Protein AF-A0A318NAN9-F1 (afdb_monomer)

Structure (mmCIF, N/CA/C/O backbone):
data_AF-A0A318NAN9-F1
#
_entry.id   AF-A0A318NAN9-F1
#
loop_
_atom_site.group_PDB
_atom_site.id
_atom_site.type_symbol
_atom_site.label_atom_id
_atom_site.label_alt_id
_atom_site.label_comp_id
_atom_site.label_asym_id
_atom_site.label_entity_id
_atom_site.label_seq_id
_atom_site.pdbx_PDB_ins_code
_atom_site.Cartn_x
_atom_site.Cartn_y
_atom_site.Cartn_z
_atom_site.occupancy
_atom_site.B_iso_or_equiv
_atom_site.auth_seq_id
_atom_site.auth_comp_id
_atom_site.auth_asym_id
_atom_site.auth_atom_id
_atom_site.pdbx_PDB_model_num
ATOM 1 N N . LEU A 1 1 ? 12.088 -2.663 -21.112 1.00 74.44 1 LEU A N 1
ATOM 2 C CA . LEU A 1 1 ? 11.585 -3.706 -20.186 1.00 74.44 1 LEU A CA 1
ATOM 3 C C . LEU A 1 1 ? 11.687 -5.114 -20.762 1.00 74.44 1 LEU A C 1
ATOM 5 O O . LEU A 1 1 ? 12.022 -6.010 -20.005 1.00 74.44 1 LEU A O 1
ATOM 9 N N . ASP A 1 2 ? 11.459 -5.331 -22.060 1.00 82.06 2 ASP A N 1
ATOM 10 C CA . ASP A 1 2 ? 11.344 -6.696 -22.603 1.00 82.06 2 ASP A CA 1
ATOM 11 C C . ASP A 1 2 ? 12.566 -7.594 -22.383 1.00 82.06 2 ASP A C 1
ATOM 13 O O . ASP A 1 2 ? 12.403 -8.734 -21.970 1.00 82.06 2 ASP A O 1
ATOM 17 N N . ALA A 1 3 ? 13.791 -7.081 -22.523 1.00 88.56 3 ALA A N 1
ATOM 18 C CA . ALA A 1 3 ? 14.996 -7.865 -22.226 1.00 88.56 3 ALA A CA 1
ATOM 19 C C . ALA A 1 3 ? 15.120 -8.295 -20.745 1.00 88.56 3 ALA A C 1
ATOM 21 O O . ALA A 1 3 ? 15.855 -9.231 -20.438 1.00 88.56 3 ALA A O 1
ATOM 22 N N . LEU A 1 4 ? 14.423 -7.619 -19.825 1.00 91.31 4 LEU A N 1
ATOM 23 C CA . LEU A 1 4 ? 14.410 -7.936 -18.391 1.00 91.31 4 LEU A CA 1
ATOM 24 C C . LEU A 1 4 ? 13.341 -8.980 -18.041 1.00 91.31 4 LEU A C 1
ATOM 26 O O . LEU A 1 4 ? 13.486 -9.697 -17.058 1.00 91.31 4 LEU A O 1
ATOM 30 N N . LYS A 1 5 ? 12.298 -9.131 -18.868 1.00 92.25 5 LYS A N 1
ATOM 31 C CA . LYS A 1 5 ? 11.204 -10.089 -18.629 1.00 92.25 5 LYS A CA 1
ATOM 32 C C . LYS A 1 5 ? 11.642 -11.555 -18.689 1.00 92.25 5 LYS A C 1
ATOM 34 O O . LYS A 1 5 ? 10.944 -12.405 -18.147 1.00 92.25 5 LYS A O 1
ATOM 39 N N . TYR A 1 6 ? 12.784 -11.841 -19.318 1.00 94.75 6 TYR A N 1
ATOM 40 C CA . TYR A 1 6 ? 13.288 -13.202 -19.551 1.00 94.75 6 TYR A CA 1
ATOM 41 C C . TYR A 1 6 ? 14.508 -13.578 -18.696 1.00 94.75 6 TYR A C 1
ATOM 43 O O . TYR A 1 6 ? 14.973 -14.713 -18.762 1.00 94.75 6 TYR A O 1
ATOM 51 N N . LYS A 1 7 ? 15.051 -12.646 -17.903 1.00 95.38 7 LYS A N 1
ATOM 52 C CA . LYS A 1 7 ? 16.208 -12.900 -17.033 1.00 95.38 7 LYS A CA 1
ATOM 53 C C . LYS A 1 7 ? 15.737 -13.329 -15.644 1.00 95.38 7 LYS A C 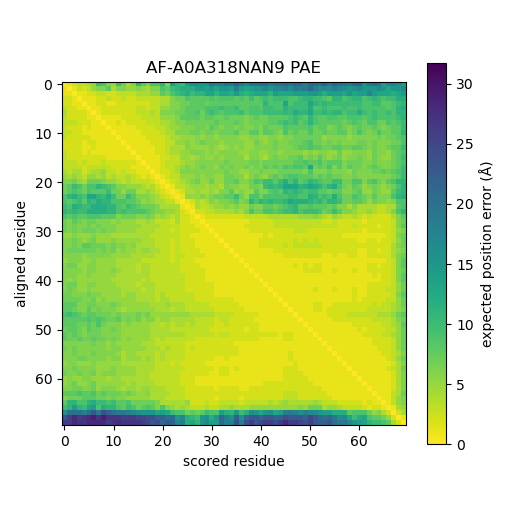1
ATOM 55 O O . LYS A 1 7 ? 15.017 -12.537 -15.037 1.00 95.38 7 LYS A O 1
ATOM 60 N N . PRO A 1 8 ? 16.143 -14.490 -15.098 1.00 95.69 8 PRO A N 1
ATOM 61 C CA . PRO A 1 8 ? 15.636 -14.982 -13.814 1.00 95.69 8 PRO A CA 1
ATOM 62 C C . PRO A 1 8 ? 15.718 -13.964 -12.669 1.00 95.69 8 PRO A C 1
ATOM 64 O O . PRO A 1 8 ? 14.789 -13.877 -11.870 1.00 95.69 8 PRO A O 1
ATOM 67 N N . GLU A 1 9 ? 16.769 -13.138 -12.625 1.00 96.31 9 GLU A N 1
ATOM 68 C CA . GLU A 1 9 ? 16.973 -12.167 -11.540 1.00 96.31 9 GLU A CA 1
ATOM 69 C C . GLU A 1 9 ? 16.026 -10.958 -11.619 1.00 96.31 9 GLU A C 1
ATOM 71 O O . GLU A 1 9 ? 15.817 -10.271 -10.623 1.00 96.31 9 GLU A O 1
ATOM 76 N N . THR A 1 10 ? 15.463 -10.669 -12.798 1.00 94.94 10 THR A N 1
ATOM 77 C CA . THR A 1 10 ? 14.649 -9.458 -13.039 1.00 94.94 10 THR A CA 1
ATOM 78 C C . THR A 1 10 ? 13.256 -9.747 -13.592 1.00 94.94 10 THR A C 1
ATOM 80 O O . THR A 1 10 ? 12.403 -8.860 -13.583 1.00 94.94 10 THR A O 1
ATOM 83 N N . ALA A 1 11 ? 12.990 -10.987 -14.007 1.00 95.19 11 ALA A N 1
ATOM 84 C CA . ALA A 1 11 ? 11.760 -11.393 -14.669 1.00 95.19 11 ALA A CA 1
ATOM 85 C C . ALA A 1 11 ? 10.531 -11.159 -13.791 1.00 95.19 11 ALA A C 1
ATOM 87 O O . ALA A 1 11 ? 9.556 -10.590 -14.271 1.00 95.19 11 ALA A O 1
ATOM 88 N N . ALA A 1 12 ? 10.564 -11.545 -12.512 1.00 93.75 12 ALA A N 1
ATOM 89 C CA . ALA A 1 12 ? 9.410 -11.387 -11.623 1.00 93.75 12 ALA A CA 1
ATOM 90 C C . ALA A 1 12 ? 8.969 -9.916 -11.518 1.00 93.75 12 ALA A C 1
ATOM 92 O O . ALA A 1 12 ? 7.812 -9.592 -11.769 1.00 93.75 12 ALA A O 1
ATOM 93 N N . ALA A 1 13 ? 9.914 -9.013 -11.241 1.00 92.25 13 ALA A N 1
ATOM 94 C CA . ALA A 1 13 ? 9.634 -7.583 -11.173 1.00 92.25 13 ALA A CA 1
ATOM 95 C C . ALA A 1 13 ? 9.213 -7.015 -12.541 1.00 92.25 13 ALA A C 1
ATOM 97 O O . ALA A 1 13 ? 8.203 -6.326 -12.636 1.00 92.25 13 ALA A O 1
ATOM 98 N N . ALA A 1 14 ? 9.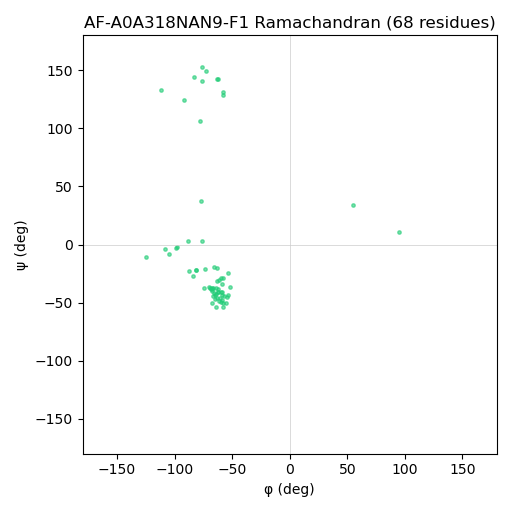942 -7.333 -13.616 1.00 93.69 14 ALA A N 1
ATOM 99 C CA . ALA A 1 14 ? 9.676 -6.808 -14.957 1.00 93.69 14 ALA A CA 1
ATOM 100 C C . ALA A 1 14 ? 8.312 -7.237 -15.525 1.00 93.69 14 ALA A C 1
ATOM 102 O O . ALA A 1 14 ? 7.711 -6.486 -16.296 1.00 93.69 14 ALA A O 1
ATOM 103 N N . ASN A 1 15 ? 7.831 -8.425 -15.153 1.00 93.75 15 ASN A N 1
ATOM 104 C CA . ASN A 1 15 ? 6.515 -8.918 -15.552 1.00 93.75 15 ASN A CA 1
ATOM 105 C C . ASN A 1 15 ? 5.378 -8.358 -14.685 1.00 93.75 15 ASN A C 1
ATOM 107 O O . ASN A 1 15 ? 4.260 -8.305 -15.175 1.00 93.75 15 ASN A O 1
ATOM 111 N N . ALA A 1 16 ? 5.649 -7.893 -13.461 1.00 92.56 16 ALA A N 1
ATOM 112 C CA . ALA A 1 16 ? 4.648 -7.254 -12.600 1.00 92.56 16 ALA A CA 1
ATOM 113 C C . ALA A 1 16 ? 4.414 -5.765 -12.928 1.00 92.56 16 ALA A C 1
ATOM 115 O O . ALA A 1 16 ? 3.368 -5.219 -12.597 1.00 92.56 16 ALA A O 1
ATOM 116 N N . VAL A 1 17 ? 5.375 -5.097 -13.584 1.00 90.81 17 VAL A N 1
ATOM 117 C CA . VAL A 1 17 ? 5.298 -3.658 -13.919 1.00 90.81 17 VAL A CA 1
ATOM 118 C C . VAL A 1 17 ? 4.023 -3.250 -14.673 1.00 90.81 17 VAL A C 1
ATOM 120 O O . VAL A 1 17 ? 3.475 -2.211 -14.317 1.00 90.81 17 VAL A O 1
ATOM 123 N N . PRO A 1 18 ? 3.531 -3.991 -15.688 1.00 90.31 18 PRO A N 1
ATOM 124 C CA . PRO A 1 18 ? 2.311 -3.611 -16.405 1.00 90.31 18 PRO A CA 1
ATOM 125 C C . PRO A 1 18 ? 1.065 -3.519 -15.515 1.00 90.31 18 PRO A C 1
ATOM 127 O O . PRO A 1 18 ? 0.180 -2.721 -15.809 1.00 90.31 18 PRO A O 1
ATOM 130 N N . ASP A 1 19 ? 1.026 -4.296 -14.431 1.00 91.31 19 ASP A N 1
ATOM 131 C CA . ASP A 1 19 ? -0.090 -4.344 -13.480 1.00 91.31 19 ASP A CA 1
ATOM 132 C C . ASP A 1 19 ? 0.157 -3.466 -12.240 1.00 91.31 19 ASP A C 1
ATOM 134 O O . ASP A 1 19 ? -0.689 -3.370 -11.350 1.00 91.31 19 ASP A O 1
ATOM 138 N N . ALA A 1 20 ? 1.326 -2.827 -12.152 1.00 88.62 20 ALA A N 1
ATOM 139 C CA . ALA A 1 20 ? 1.699 -1.991 -11.025 1.00 88.62 20 ALA A CA 1
ATOM 140 C C . ALA A 1 20 ? 1.131 -0.575 -11.165 1.00 88.62 20 ALA A C 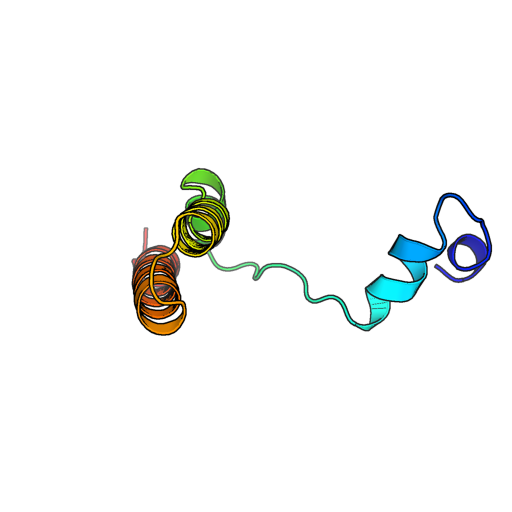1
ATOM 142 O O . ALA A 1 20 ? 1.122 0.016 -12.246 1.00 88.62 20 ALA A O 1
ATOM 143 N N . TRP A 1 21 ? 0.742 0.014 -10.035 1.00 84.31 21 TRP A N 1
ATOM 144 C CA . TRP A 1 21 ? 0.407 1.431 -9.938 1.00 84.31 21 TRP A CA 1
ATOM 145 C C . TRP A 1 21 ? 1.447 2.165 -9.104 1.00 84.31 21 TRP A C 1
ATOM 147 O O . TRP A 1 21 ? 1.848 1.712 -8.033 1.00 84.31 21 TRP A O 1
ATOM 157 N N . PHE A 1 22 ? 1.894 3.306 -9.625 1.00 80.94 22 PHE A N 1
ATOM 158 C CA . PHE A 1 22 ? 2.810 4.187 -8.914 1.00 80.94 22 PHE A CA 1
ATOM 159 C C . PHE A 1 22 ? 2.071 4.964 -7.832 1.00 80.94 22 PHE A C 1
ATOM 161 O O . PHE A 1 22 ? 0.875 5.243 -7.946 1.00 80.94 22 PHE A O 1
ATOM 168 N N . THR A 1 23 ? 2.804 5.339 -6.788 1.00 81.94 23 THR A N 1
ATOM 169 C CA . THR A 1 23 ? 2.267 6.209 -5.754 1.00 81.94 23 THR A CA 1
ATOM 170 C C . THR A 1 23 ? 1.893 7.580 -6.340 1.00 81.94 23 THR A C 1
ATOM 172 O O . THR A 1 23 ? 2.579 8.079 -7.238 1.00 81.94 23 THR A O 1
ATOM 175 N N . PRO A 1 24 ? 0.793 8.204 -5.881 1.00 75.88 24 PRO A N 1
ATOM 176 C CA . PRO A 1 24 ? 0.365 9.497 -6.404 1.00 75.88 24 PRO A CA 1
ATOM 177 C C . PRO A 1 24 ? 1.392 10.604 -6.132 1.00 75.88 24 PRO A C 1
ATOM 179 O O . PRO A 1 24 ? 1.920 10.707 -5.028 1.00 75.88 24 PRO A O 1
ATOM 182 N N . LEU A 1 25 ? 1.579 11.527 -7.083 1.00 83.25 25 LEU A N 1
ATOM 183 C CA . LEU A 1 25 ? 2.357 12.768 -6.897 1.00 83.25 25 LEU A CA 1
ATOM 184 C C . LEU A 1 25 ? 1.576 13.838 -6.101 1.00 83.25 25 LEU A C 1
ATOM 186 O O . LEU A 1 25 ? 1.625 15.028 -6.414 1.00 83.25 25 LEU A O 1
ATOM 190 N N . ALA A 1 26 ? 0.799 13.420 -5.100 1.00 85.19 26 ALA A N 1
ATOM 191 C CA . ALA A 1 26 ? -0.002 14.323 -4.282 1.00 85.19 26 ALA A CA 1
ATOM 192 C C . ALA A 1 26 ? 0.890 15.078 -3.270 1.00 85.19 26 ALA A C 1
ATOM 194 O O . ALA A 1 26 ? 1.762 14.449 -2.663 1.00 85.19 26 ALA A O 1
ATOM 195 N N . PRO A 1 27 ? 0.656 16.383 -3.009 1.00 82.50 27 PRO A N 1
ATOM 196 C CA . PRO A 1 27 ? 1.478 17.198 -2.101 1.00 82.50 27 PRO A CA 1
ATOM 197 C C . PRO A 1 27 ? 1.671 16.632 -0.680 1.00 82.50 27 PRO A C 1
ATOM 199 O O . PRO A 1 27 ? 2.669 16.937 -0.033 1.00 82.50 27 PRO A O 1
ATOM 202 N N . GLY A 1 28 ? 0.760 15.780 -0.199 1.00 87.12 28 GLY A N 1
ATOM 203 C CA . GLY A 1 28 ? 0.853 15.128 1.113 1.00 87.12 28 GLY A CA 1
ATOM 204 C C . GLY A 1 28 ? 1.393 13.694 1.111 1.00 87.12 28 GLY A C 1
ATOM 205 O O . GLY A 1 28 ? 1.566 13.115 2.184 1.00 87.12 28 GLY A O 1
ATOM 206 N N . TRP A 1 29 ? 1.686 13.093 -0.050 1.00 91.44 29 TRP A N 1
ATOM 207 C CA . TRP A 1 29 ? 2.048 11.670 -0.113 1.00 91.44 29 TRP A CA 1
ATOM 208 C C . TRP A 1 29 ? 3.353 11.346 0.627 1.00 91.44 29 TRP A C 1
ATOM 210 O O . TRP A 1 29 ? 3.432 10.355 1.350 1.00 91.44 29 TRP A O 1
ATOM 220 N N . ALA A 1 30 ? 4.346 12.236 0.560 1.00 91.00 30 ALA A N 1
ATOM 221 C CA . ALA A 1 30 ? 5.596 12.069 1.302 1.00 91.00 30 ALA A CA 1
ATOM 222 C C . ALA A 1 30 ? 5.373 11.948 2.826 1.00 91.00 30 ALA A C 1
ATOM 224 O O . ALA A 1 30 ? 6.146 11.287 3.521 1.00 91.00 30 ALA A O 1
ATOM 225 N N . GLN A 1 31 ? 4.305 12.552 3.367 1.00 92.19 31 GLN A N 1
ATOM 226 C CA . GLN A 1 31 ? 3.945 12.375 4.775 1.00 92.19 31 GLN A CA 1
ATOM 227 C C . GLN A 1 31 ? 3.332 11.002 5.057 1.00 92.19 31 GLN A C 1
ATOM 229 O O . GLN A 1 31 ? 3.636 10.422 6.099 1.00 92.19 31 GLN A O 1
ATOM 234 N N . VAL A 1 32 ? 2.518 10.467 4.141 1.00 93.75 32 VAL A N 1
ATOM 235 C CA . VAL A 1 32 ? 1.955 9.108 4.238 1.00 93.75 32 VAL A CA 1
ATOM 236 C C . VAL A 1 32 ? 3.082 8.079 4.362 1.00 93.75 32 VAL A C 1
ATOM 238 O O . VAL A 1 32 ? 3.041 7.207 5.234 1.00 93.75 32 VAL A O 1
ATOM 241 N N . GLU A 1 33 ? 4.125 8.226 3.543 1.00 93.38 33 GLU A N 1
ATOM 242 C CA . GLU A 1 33 ? 5.310 7.363 3.573 1.00 93.38 33 GLU A CA 1
ATOM 243 C C . GLU A 1 33 ? 6.119 7.560 4.858 1.00 93.38 33 GLU A C 1
ATOM 245 O O . GLU A 1 33 ? 6.396 6.595 5.569 1.00 93.38 33 GLU A O 1
ATOM 250 N N . LYS A 1 34 ? 6.435 8.812 5.217 1.00 94.00 34 LYS A N 1
ATOM 251 C CA . LYS A 1 34 ? 7.219 9.135 6.420 1.00 94.00 34 LYS A CA 1
ATOM 252 C C . LYS A 1 34 ? 6.571 8.624 7.711 1.00 94.00 34 LYS A C 1
ATOM 254 O O . LYS A 1 34 ? 7.277 8.266 8.651 1.00 94.00 34 LYS A O 1
ATOM 259 N N . GLN A 1 35 ? 5.241 8.611 7.771 1.00 96.31 35 GLN A N 1
ATOM 260 C CA . GLN A 1 35 ? 4.483 8.149 8.935 1.00 96.31 35 GLN A CA 1
ATOM 261 C C . GLN A 1 35 ? 4.185 6.642 8.911 1.00 96.31 35 GLN A C 1
ATOM 263 O O . GLN A 1 35 ? 3.527 6.144 9.824 1.00 96.31 35 GLN A O 1
ATOM 268 N N . ASN A 1 36 ? 4.678 5.904 7.909 1.00 97.38 36 ASN A N 1
ATOM 269 C CA . ASN A 1 36 ? 4.475 4.461 7.776 1.00 97.38 36 ASN A CA 1
ATOM 270 C C . ASN A 1 36 ? 2.989 4.051 7.789 1.00 97.38 36 ASN A C 1
ATOM 272 O O . ASN A 1 36 ? 2.657 2.980 8.292 1.00 97.38 36 ASN A O 1
ATOM 276 N N . VAL A 1 37 ? 2.079 4.873 7.244 1.00 97.19 37 VAL A N 1
ATOM 277 C CA . VAL A 1 37 ? 0.622 4.657 7.387 1.00 97.19 37 VAL A CA 1
ATOM 278 C C . VAL A 1 37 ? 0.202 3.266 6.896 1.00 97.19 37 VAL A C 1
ATOM 280 O O . VAL A 1 37 ? -0.419 2.504 7.637 1.00 97.19 37 VAL A O 1
ATOM 283 N N . LEU A 1 38 ? 0.618 2.885 5.683 1.00 96.62 38 LEU A N 1
ATOM 284 C CA . LEU A 1 38 ? 0.300 1.572 5.107 1.00 96.62 38 LEU A CA 1
ATOM 285 C C . LEU A 1 38 ? 1.015 0.418 5.827 1.00 96.62 38 LEU A C 1
ATOM 287 O O . LEU A 1 38 ? 0.427 -0.642 6.026 1.00 96.62 38 LEU A O 1
ATOM 291 N N . VAL A 1 39 ? 2.262 0.616 6.261 1.00 97.75 39 VAL A N 1
ATOM 292 C CA . VAL A 1 39 ? 3.026 -0.412 6.993 1.00 97.75 39 VAL A CA 1
ATOM 293 C C . VAL A 1 39 ? 2.383 -0.694 8.353 1.00 97.75 39 VAL A C 1
ATOM 295 O O . VAL A 1 39 ? 2.226 -1.854 8.736 1.00 97.75 39 VAL A O 1
ATOM 298 N N . ASN A 1 40 ? 1.944 0.347 9.059 1.00 98.44 40 ASN A N 1
ATOM 299 C CA . ASN A 1 40 ? 1.252 0.234 10.342 1.00 98.44 40 ASN A CA 1
ATOM 300 C C . ASN A 1 40 ? -0.134 -0.411 10.189 1.00 98.44 40 ASN A C 1
ATOM 302 O O . ASN A 1 40 ? -0.522 -1.232 11.026 1.00 98.44 40 ASN A O 1
ATOM 306 N N . MET A 1 41 ? -0.854 -0.086 9.108 1.00 98.62 41 MET A N 1
ATOM 307 C CA . MET A 1 41 ? -2.116 -0.738 8.742 1.00 98.62 41 MET A CA 1
ATOM 308 C C . MET A 1 41 ? -1.912 -2.248 8.566 1.00 98.62 41 MET A C 1
ATOM 310 O O . MET A 1 41 ? -2.559 -3.047 9.241 1.00 98.62 41 MET A O 1
ATOM 314 N N . LEU A 1 42 ? -0.960 -2.653 7.722 1.00 98.38 42 LEU A N 1
ATOM 315 C CA . LEU A 1 42 ? -0.662 -4.068 7.486 1.00 98.38 42 LEU A CA 1
ATOM 316 C C . LEU A 1 42 ? -0.180 -4.773 8.760 1.00 98.38 42 LEU A C 1
ATOM 318 O O . LEU A 1 42 ? -0.633 -5.875 9.055 1.00 98.38 42 LEU A O 1
ATOM 322 N N . SER A 1 43 ? 0.669 -4.123 9.558 1.00 98.56 43 SER A N 1
ATOM 323 C CA . SER A 1 43 ? 1.145 -4.677 10.833 1.00 98.56 43 SER A CA 1
ATOM 324 C C . SER A 1 43 ? 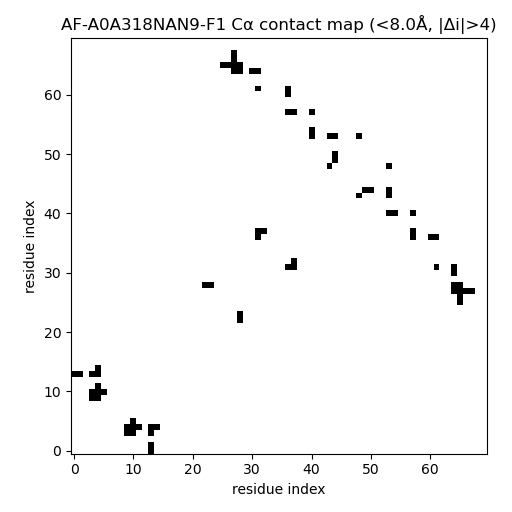-0.002 -4.904 11.821 1.00 98.56 43 SER A C 1
ATOM 326 O O . SER A 1 43 ? -0.032 -5.915 12.515 1.00 98.56 43 SER A O 1
ATOM 328 N N . SER A 1 44 ? -0.984 -4.000 11.854 1.00 98.44 44 SER A N 1
ATOM 329 C CA . SER A 1 44 ? -2.178 -4.139 12.695 1.00 98.44 44 SER A CA 1
ATOM 330 C C . SER A 1 44 ? -3.086 -5.282 12.237 1.00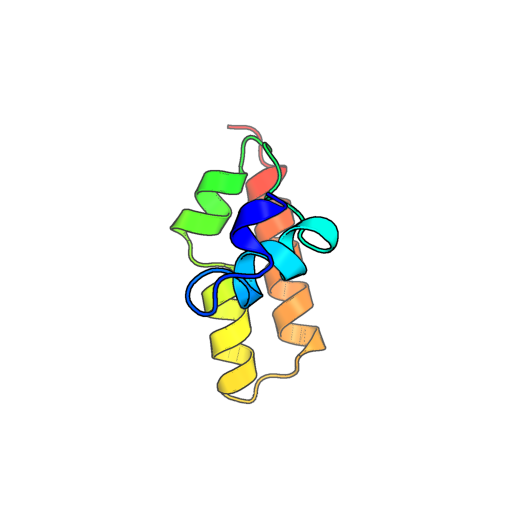 98.44 44 SER A C 1
ATOM 332 O O . SER A 1 44 ? -3.621 -6.008 13.074 1.00 98.44 44 SER A O 1
ATOM 334 N N . ILE A 1 45 ? -3.231 -5.470 10.921 1.00 98.38 45 ILE A N 1
ATOM 335 C CA . ILE A 1 45 ? -3.964 -6.607 10.347 1.00 98.38 45 ILE A CA 1
ATOM 336 C C . ILE A 1 45 ? -3.264 -7.921 10.711 1.00 98.38 45 ILE A C 1
ATOM 338 O O . ILE A 1 45 ? -3.911 -8.849 11.189 1.00 98.38 45 ILE A O 1
ATOM 342 N N . LEU A 1 46 ? -1.936 -7.986 10.566 1.00 98.19 46 LEU A N 1
ATOM 343 C CA . LEU A 1 46 ? -1.145 -9.155 10.968 1.00 98.19 46 LEU A CA 1
ATOM 344 C C . LEU A 1 46 ? -1.241 -9.440 12.475 1.00 98.19 46 LEU A C 1
ATOM 346 O O . LEU A 1 46 ? -1.202 -10.597 12.881 1.00 98.19 46 LEU A O 1
ATOM 350 N N . ALA A 1 47 ? -1.417 -8.404 13.297 1.00 98.25 47 ALA A N 1
ATOM 351 C CA . ALA A 1 47 ? -1.658 -8.528 14.734 1.00 98.25 47 ALA A CA 1
ATOM 352 C C . ALA A 1 47 ? -3.098 -8.955 15.096 1.00 98.25 47 ALA A C 1
ATOM 354 O O . ALA A 1 47 ? -3.426 -9.046 16.278 1.00 98.25 47 ALA A O 1
ATOM 355 N N . GLY A 1 48 ? -3.958 -9.224 14.107 1.00 98.19 48 GLY A N 1
ATOM 356 C CA . GLY A 1 48 ? -5.298 -9.780 14.305 1.00 98.19 48 GLY A CA 1
ATOM 357 C C . GLY A 1 48 ? -6.429 -8.754 14.384 1.00 98.19 48 GLY A C 1
ATOM 358 O O . GLY A 1 48 ? -7.546 -9.123 14.747 1.00 98.19 48 GLY A O 1
ATOM 359 N N . LYS A 1 49 ? -6.184 -7.479 14.056 1.00 98.38 49 LYS A N 1
ATOM 360 C CA . LYS A 1 49 ? -7.272 -6.494 13.972 1.00 98.38 49 LYS A CA 1
ATOM 361 C C . LYS A 1 49 ? -8.151 -6.719 12.729 1.00 98.38 49 LYS A C 1
ATOM 363 O O . LYS A 1 49 ? -7.628 -7.144 11.695 1.00 98.38 49 LYS A O 1
ATOM 368 N N . PRO A 1 50 ? -9.458 -6.393 12.787 1.00 98.44 50 PRO A N 1
ATOM 369 C CA . PRO A 1 50 ? -10.353 -6.516 11.640 1.00 98.44 50 PRO A CA 1
ATOM 370 C C . PRO A 1 50 ? -9.866 -5.696 10.443 1.00 98.44 50 PRO A C 1
ATOM 372 O O . PRO A 1 50 ? -9.543 -4.515 10.567 1.00 98.44 50 PRO A O 1
ATOM 375 N N . VAL A 1 51 ? -9.825 -6.322 9.266 1.00 98.06 51 VAL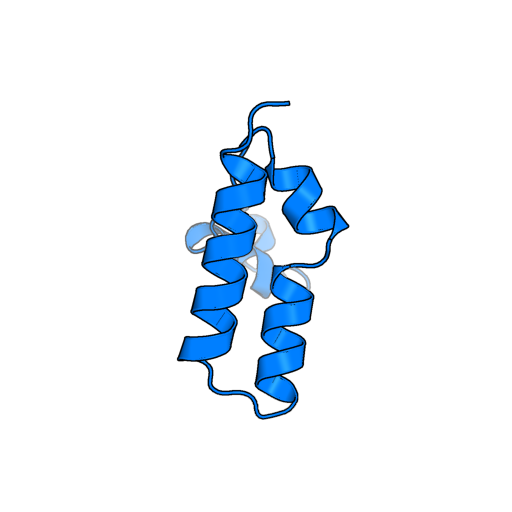 A N 1
ATOM 376 C CA . VAL A 1 51 ? -9.311 -5.689 8.041 1.00 98.06 51 VAL A CA 1
ATOM 377 C C . VAL A 1 51 ? -10.086 -4.418 7.701 1.00 98.06 51 VAL A C 1
ATOM 379 O O . VAL A 1 51 ? -9.483 -3.404 7.354 1.00 98.06 51 VAL A O 1
ATOM 382 N N . ASP A 1 52 ? -11.413 -4.447 7.812 1.00 98.12 52 ASP A N 1
ATOM 383 C CA . ASP A 1 52 ? -12.266 -3.320 7.443 1.00 98.12 52 ASP A CA 1
ATOM 384 C C . ASP A 1 52 ? -12.077 -2.118 8.380 1.00 98.12 52 ASP A C 1
ATOM 386 O O . ASP A 1 52 ? -12.072 -0.979 7.923 1.00 98.12 52 ASP A O 1
ATOM 390 N N . GLU A 1 53 ? -11.875 -2.361 9.675 1.00 98.19 53 GLU A N 1
ATOM 391 C CA . GLU A 1 53 ? -11.596 -1.317 10.661 1.00 98.19 53 GLU A CA 1
ATOM 392 C C . GLU A 1 53 ? -10.265 -0.621 10.356 1.00 98.19 53 GLU A C 1
ATOM 394 O O . GLU A 1 53 ? -10.208 0.604 10.218 1.00 98.19 53 GLU A O 1
ATOM 399 N N . VAL A 1 54 ? -9.189 -1.400 10.215 1.00 98.38 54 VAL A N 1
ATOM 400 C CA . VAL A 1 54 ? -7.842 -0.837 10.061 1.00 98.38 54 VAL A CA 1
ATOM 401 C C . VAL A 1 54 ? -7.681 -0.150 8.704 1.00 98.38 54 VAL A C 1
ATOM 403 O O . VAL A 1 54 ? -7.044 0.900 8.623 1.00 98.38 54 VAL A O 1
ATOM 406 N N . THR A 1 55 ? -8.284 -0.691 7.642 1.00 98.19 55 THR A N 1
ATOM 407 C CA . THR A 1 55 ? -8.235 -0.062 6.310 1.00 98.19 55 THR A CA 1
ATOM 408 C C . THR A 1 55 ? -9.013 1.252 6.265 1.00 98.19 55 THR A C 1
ATOM 410 O O . THR A 1 55 ? -8.494 2.222 5.719 1.00 98.19 55 THR A O 1
ATOM 413 N N . LYS A 1 56 ? -10.187 1.349 6.912 1.00 98.38 56 LYS A N 1
ATOM 414 C CA . LYS A 1 56 ? -10.921 2.624 7.055 1.00 98.38 56 LYS A CA 1
ATOM 415 C C . LYS A 1 56 ? -10.129 3.662 7.851 1.00 98.38 56 LYS A C 1
ATOM 417 O O . LYS A 1 56 ? -10.126 4.836 7.492 1.00 98.38 56 LYS A O 1
ATOM 422 N N . ALA A 1 57 ? -9.452 3.247 8.922 1.00 98.12 57 ALA A N 1
ATOM 423 C CA . ALA A 1 57 ? -8.624 4.152 9.718 1.00 98.12 57 ALA A CA 1
ATOM 424 C C . ALA A 1 57 ? -7.423 4.687 8.916 1.00 98.12 57 ALA A C 1
ATOM 426 O O . ALA A 1 57 ? -7.138 5.885 8.954 1.00 98.12 57 ALA A O 1
ATOM 427 N N . ALA A 1 58 ? -6.750 3.815 8.161 1.00 97.94 58 ALA A N 1
ATOM 428 C CA . ALA A 1 58 ? -5.650 4.207 7.285 1.00 97.94 58 ALA A CA 1
ATOM 429 C C . ALA A 1 58 ? -6.119 5.137 6.155 1.00 97.94 58 ALA A C 1
ATOM 431 O O . ALA A 1 58 ? -5.458 6.138 5.890 1.00 97.94 58 ALA A O 1
ATOM 432 N N . ASP A 1 59 ? -7.269 4.850 5.538 1.00 96.75 59 ASP A N 1
ATOM 433 C CA . ASP A 1 59 ? -7.887 5.709 4.521 1.00 96.75 59 ASP A CA 1
ATOM 434 C C . ASP A 1 59 ? -8.179 7.113 5.067 1.00 96.75 59 ASP A C 1
ATOM 436 O O . ASP A 1 59 ? -7.750 8.107 4.480 1.00 96.75 59 ASP A O 1
ATOM 440 N N . ALA A 1 60 ? -8.796 7.211 6.249 1.00 97.06 60 ALA A N 1
ATOM 441 C CA . ALA A 1 60 ? -9.062 8.493 6.897 1.00 97.06 60 ALA A CA 1
ATOM 442 C C . ALA A 1 60 ? -7.772 9.285 7.183 1.00 97.06 60 ALA A C 1
ATOM 444 O O . ALA A 1 60 ? -7.726 10.497 6.953 1.00 97.06 60 ALA A O 1
ATOM 445 N N . GLN A 1 61 ? -6.711 8.608 7.638 1.00 96.31 61 GLN A N 1
ATOM 446 C CA . GLN A 1 61 ? -5.409 9.236 7.869 1.00 96.31 61 GLN A CA 1
ATOM 447 C C . GLN A 1 61 ? -4.766 9.707 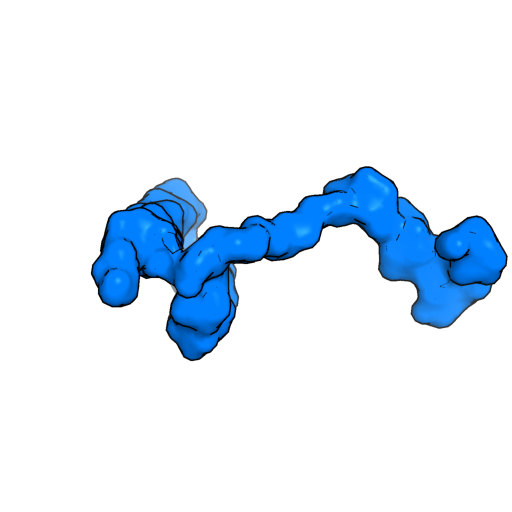6.558 1.00 96.31 61 GLN A C 1
ATOM 449 O O . GLN A 1 61 ? -4.264 10.828 6.495 1.00 96.31 61 GLN A O 1
ATOM 454 N N . ILE A 1 62 ? -4.801 8.891 5.500 1.00 94.62 62 ILE A N 1
ATOM 455 C CA . ILE A 1 62 ? -4.301 9.277 4.174 1.00 94.62 62 ILE A CA 1
ATOM 456 C C . ILE A 1 62 ? -5.070 10.495 3.671 1.00 94.62 62 ILE A C 1
ATOM 458 O O . ILE A 1 62 ? -4.441 11.482 3.302 1.00 94.62 62 ILE A O 1
ATOM 462 N N . ASN A 1 63 ? -6.403 10.462 3.726 1.00 93.50 63 ASN A N 1
ATOM 463 C CA . ASN A 1 63 ? -7.273 11.562 3.327 1.00 93.50 63 ASN A CA 1
ATOM 464 C C . ASN A 1 63 ? -6.912 12.863 4.059 1.00 93.50 63 ASN A C 1
ATOM 466 O O . ASN A 1 63 ? -6.781 13.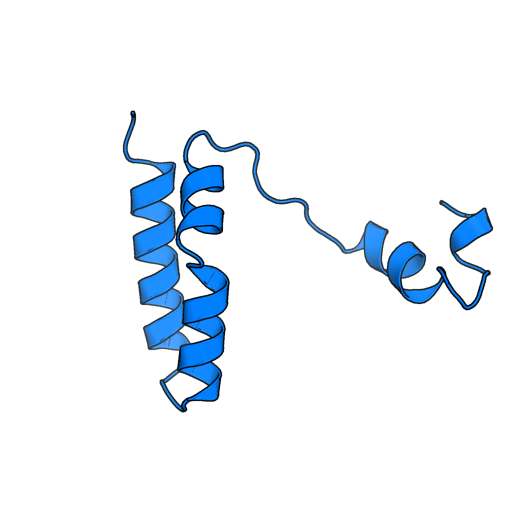909 3.426 1.00 93.50 63 ASN A O 1
ATOM 470 N N . GLN A 1 64 ? -6.678 12.798 5.373 1.00 93.06 64 GLN A N 1
ATOM 471 C CA . GLN A 1 64 ? -6.218 13.948 6.147 1.00 93.06 64 GLN A CA 1
ATOM 472 C C . GLN A 1 64 ? -4.857 14.452 5.649 1.00 93.06 64 GLN A C 1
ATOM 474 O O . GLN A 1 64 ? -4.701 15.646 5.408 1.00 93.06 64 GLN A O 1
ATOM 479 N N . LEU A 1 65 ? -3.876 13.571 5.460 1.00 91.94 65 LEU A N 1
ATOM 480 C CA . LEU A 1 65 ? -2.522 13.968 5.064 1.00 91.94 65 LEU A CA 1
ATOM 481 C C . LEU A 1 65 ? -2.456 14.556 3.652 1.00 91.94 65 LEU A C 1
ATOM 483 O O . LEU A 1 65 ? -1.689 15.488 3.428 1.00 91.94 65 LEU A O 1
ATOM 487 N N . ILE A 1 66 ? -3.239 14.030 2.707 1.00 89.88 66 ILE A N 1
ATOM 488 C CA . ILE A 1 66 ? -3.202 14.483 1.309 1.00 89.88 66 ILE A CA 1
ATOM 489 C C . ILE A 1 66 ? -4.063 15.723 1.052 1.00 89.88 66 ILE A C 1
ATOM 491 O O . ILE A 1 66 ? -3.739 16.479 0.139 1.00 89.88 66 ILE A O 1
ATOM 495 N N . ASN A 1 67 ? -5.128 15.938 1.836 1.00 85.44 67 ASN A N 1
ATOM 496 C CA . ASN A 1 67 ? -6.073 17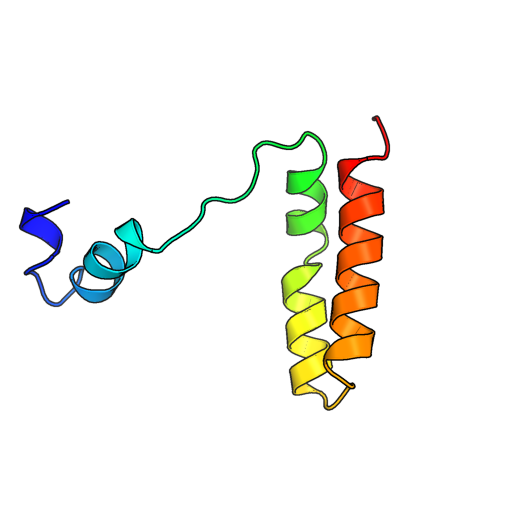.044 1.631 1.00 85.44 67 ASN A CA 1
ATOM 497 C C . ASN A 1 67 ? -5.924 18.198 2.631 1.00 85.44 67 ASN A C 1
ATOM 499 O O . ASN A 1 67 ? -6.538 19.248 2.435 1.00 85.44 67 ASN A O 1
ATOM 503 N N . THR A 1 68 ? -5.110 18.058 3.680 1.00 70.25 68 THR A N 1
ATOM 504 C CA . THR A 1 68 ? -4.741 19.214 4.507 1.00 70.25 68 THR A CA 1
ATOM 505 C C . THR A 1 68 ? -3.674 20.004 3.751 1.00 70.25 68 THR A C 1
ATOM 507 O O . THR A 1 68 ? -2.542 19.545 3.620 1.00 70.25 68 THR A O 1
ATOM 510 N N . GLN A 1 69 ? -4.047 21.161 3.196 1.00 55.81 69 GLN A N 1
ATOM 511 C CA . GLN A 1 69 ? -3.102 22.076 2.550 1.00 55.81 69 GLN A CA 1
ATOM 512 C C . GLN A 1 69 ? -2.015 22.492 3.551 1.00 55.81 69 GLN A C 1
ATOM 514 O O . GLN A 1 69 ? -2.336 22.902 4.668 1.00 55.81 69 GLN A O 1
ATOM 519 N N . SER A 1 70 ? -0.751 22.354 3.144 1.00 53.03 70 SER A N 1
ATOM 520 C CA . SER A 1 70 ? 0.407 22.962 3.812 1.00 53.03 70 SER A CA 1
ATOM 521 C C . SER A 1 70 ? 0.345 24.484 3.756 1.00 53.03 70 SER A C 1
ATOM 523 O O . SER A 1 70 ? -0.061 25.002 2.690 1.00 53.03 70 SER A O 1
#

Mean predicted aligned error: 5.1 Å

Secondary structure (DSSP, 8-state):
-GGGTTSTTTHHHHHHGGG--PPP--TTHHHHHHTTHHHHHHHHHHTT--HHHHHHHHHHHHHHHHHS--

Radius of gyration: 16.28 Å; Cα contacts (8 Å, |Δi|>4): 40; chains: 1; bounding box: 29×38×37 Å

Sequence (70 aa):
LDALKYKPETAAAANAVPDAWFTPLAPGWAQVEKQNVLVNMLSSILAGKPVDEVTKAADAQINQLINTQS

Foldseek 3Di:
DVVQCPDPVRNVVVVCVVVDDDDDPFPQVVVLVVVCLVVVLVVVVVVPDDNVVSVVVSVVVVCCRRPPDD

Solvent-accessible surface area (backbone atoms only — not comparable to full-atom values): 4192 Å² total; per-residue (Å²): 108,73,84,36,45,78,35,86,92,39,16,69,63,50,63,45,50,86,82,56,77,77,83,70,94,48,92,18,42,69,55,43,60,76,66,37,43,68,61,53,35,52,51,42,40,75,72,69,46,61,62,70,61,41,49,50,53,40,48,54,51,47,52,50,45,54,67,54,80,130

pLDDT: mean 91.65, std 8.95, range [53.03, 98.62]

Organism: NCBI:txid2116518